Protein AF-A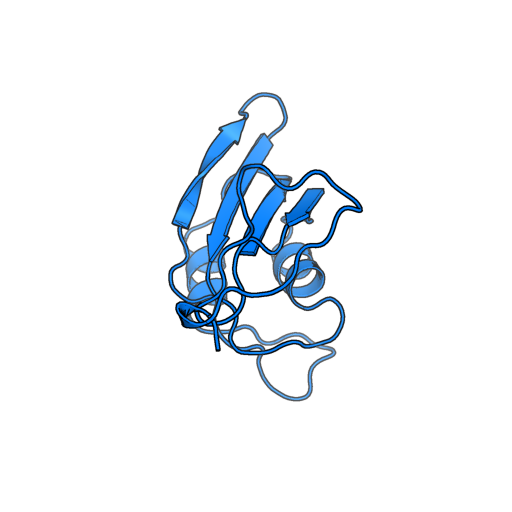0A7S3TJI5-F1 (afdb_monomer_lite)

Sequence (104 aa):
YKVQIYNGIPSRDKIQALRSGMELPDERRPLMPLEDLEFGIEDKVEEIATLRFNLTEGKYRQIRRMFEYIGHPVKSIKRIQFGLLKLDRDLKPGEWRQLRPKEI

pLDDT: mean 95.08, std 2.73, range [85.81, 98.19]

Foldseek 3Di:
DKFKWAQADADPVLLVCLQCFHDDPPDPDTAHHFAPWDWDDADPVRRMIIIDTDHPDDDDCVVQRSCVVSVTGTPDDDDQDDVPDGNDPPADPPDDDDDDPVRD

Structure (mmCIF, N/CA/C/O backbone):
data_AF-A0A7S3TJI5-F1
#
_entry.id   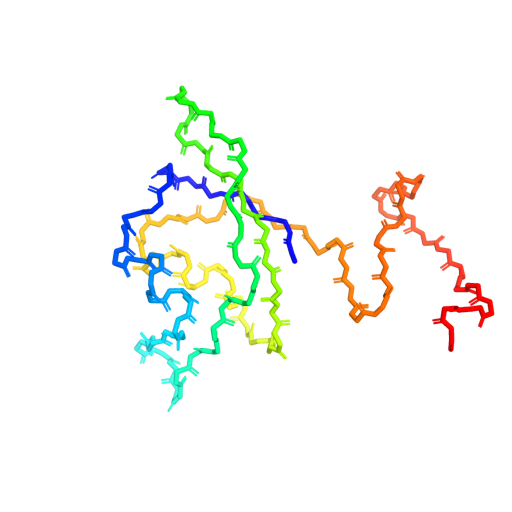AF-A0A7S3TJI5-F1
#
loop_
_atom_site.group_PDB
_atom_site.id
_atom_site.type_symbol
_atom_site.label_atom_id
_atom_site.label_alt_id
_atom_site.label_comp_id
_atom_site.label_asym_id
_atom_site.label_entity_id
_atom_site.label_seq_id
_atom_site.pdbx_PDB_ins_code
_atom_site.Cartn_x
_atom_site.Cartn_y
_atom_site.Cartn_z
_atom_site.occupancy
_atom_site.B_iso_or_equiv
_atom_site.auth_seq_id
_atom_site.auth_comp_id
_atom_site.auth_asym_id
_atom_site.auth_atom_id
_atom_site.pdbx_PDB_model_num
ATOM 1 N N . TYR A 1 1 ? -5.200 1.056 0.690 1.00 97.50 1 TYR A N 1
ATOM 2 C CA . TYR A 1 1 ? -3.793 1.342 1.049 1.00 97.50 1 TYR A CA 1
ATOM 3 C C . TYR A 1 1 ? -3.306 2.582 0.315 1.00 97.50 1 TYR A C 1
ATOM 5 O O . TYR A 1 1 ? -3.817 2.877 -0.754 1.00 97.50 1 TYR A O 1
ATOM 13 N N . LYS A 1 2 ? -2.343 3.313 0.890 1.00 97.50 2 LYS A N 1
ATOM 14 C CA . LYS A 1 2 ? -1.517 4.316 0.203 1.00 97.50 2 LYS A CA 1
ATOM 15 C C . LYS A 1 2 ? -0.080 3.799 0.212 1.00 97.50 2 LYS A C 1
ATOM 17 O O . LYS A 1 2 ? 0.442 3.516 1.291 1.00 97.50 2 LYS A O 1
ATOM 22 N N . VAL A 1 3 ? 0.524 3.645 -0.957 1.00 98.06 3 VAL A N 1
ATOM 23 C CA . VAL A 1 3 ? 1.848 3.031 -1.126 1.00 98.06 3 VAL A CA 1
ATOM 24 C C . VAL A 1 3 ? 2.736 3.960 -1.938 1.00 98.06 3 VAL A C 1
ATOM 26 O O . VAL A 1 3 ? 2.253 4.611 -2.858 1.00 98.06 3 VAL A O 1
ATOM 29 N N . GLN A 1 4 ? 4.013 4.040 -1.582 1.00 98.12 4 GLN A N 1
ATOM 30 C CA . GLN A 1 4 ? 5.035 4.672 -2.413 1.00 98.12 4 GLN A CA 1
ATOM 31 C C . GLN A 1 4 ? 5.995 3.606 -2.916 1.00 98.12 4 GLN A C 1
ATOM 33 O O . GLN A 1 4 ? 6.442 2.766 -2.129 1.00 98.12 4 GLN A O 1
ATOM 38 N N . ILE A 1 5 ? 6.311 3.658 -4.202 1.00 98.12 5 ILE A N 1
ATOM 39 C CA . ILE A 1 5 ? 7.211 2.726 -4.883 1.00 98.12 5 ILE A CA 1
ATOM 40 C C . ILE A 1 5 ? 8.360 3.489 -5.530 1.00 98.12 5 ILE A C 1
ATOM 42 O O . ILE A 1 5 ? 8.190 4.649 -5.898 1.00 98.12 5 ILE A O 1
ATOM 46 N N . TYR A 1 6 ? 9.507 2.833 -5.645 1.00 97.25 6 TYR A N 1
ATOM 47 C CA . TYR A 1 6 ? 10.633 3.304 -6.448 1.00 97.25 6 TYR A CA 1
ATOM 48 C C . TYR A 1 6 ? 10.444 2.947 -7.930 1.00 97.25 6 TYR A C 1
ATOM 50 O O . TYR A 1 6 ? 9.573 2.141 -8.277 1.00 97.25 6 TYR A O 1
ATOM 58 N N . ASN A 1 7 ? 11.316 3.497 -8.776 1.00 96.00 7 ASN A N 1
ATOM 59 C CA . ASN A 1 7 ? 11.390 3.267 -10.222 1.00 96.00 7 ASN A CA 1
ATOM 60 C C . ASN A 1 7 ? 10.160 3.797 -10.983 1.00 96.00 7 ASN A C 1
ATOM 62 O O . ASN A 1 7 ? 9.754 3.228 -11.996 1.00 96.00 7 ASN A O 1
ATOM 66 N N . GLY A 1 8 ? 9.537 4.854 -10.462 1.00 94.81 8 GLY A N 1
ATOM 67 C CA . GLY A 1 8 ? 8.453 5.585 -11.110 1.00 94.81 8 GLY A CA 1
ATOM 68 C C . GLY A 1 8 ? 7.180 4.771 -11.347 1.00 94.81 8 GLY A C 1
ATOM 69 O O . GLY A 1 8 ? 6.909 3.751 -10.699 1.00 94.81 8 GLY A O 1
ATOM 70 N N . ILE A 1 9 ? 6.357 5.268 -12.268 1.00 95.00 9 ILE A N 1
ATOM 71 C CA . ILE A 1 9 ? 5.094 4.632 -12.659 1.00 95.00 9 ILE A CA 1
ATOM 72 C C . ILE A 1 9 ? 5.369 3.348 -13.478 1.00 95.00 9 ILE A C 1
ATOM 74 O O . ILE A 1 9 ? 6.079 3.405 -14.483 1.00 95.00 9 ILE A O 1
ATOM 78 N N . PRO A 1 10 ? 4.789 2.182 -13.113 1.00 95.75 10 PRO A N 1
ATOM 79 C CA . PRO A 1 10 ? 4.946 0.951 -13.883 1.00 95.75 10 PRO A CA 1
ATOM 80 C C . PRO A 1 10 ? 4.377 1.050 -15.301 1.00 95.75 10 PRO A C 1
ATOM 82 O O . PRO A 1 10 ? 3.425 1.784 -15.563 1.00 95.75 10 PRO A O 1
ATOM 85 N N . SER A 1 11 ? 4.915 0.241 -16.217 1.00 96.31 11 SER A N 1
ATOM 86 C CA . SER A 1 11 ? 4.388 0.138 -17.582 1.00 96.31 11 SER A CA 1
ATOM 87 C C . SER A 1 11 ? 2.938 -0.359 -17.602 1.00 96.31 11 SER A C 1
ATOM 89 O O . SER A 1 11 ? 2.472 -1.031 -16.677 1.00 96.31 11 SER A O 1
ATOM 91 N N . ARG A 1 12 ? 2.223 -0.074 -18.696 1.00 95.88 12 ARG A N 1
ATOM 92 C CA . ARG A 1 12 ? 0.809 -0.445 -18.865 1.00 95.88 12 ARG A CA 1
ATOM 93 C C . ARG A 1 12 ? 0.542 -1.931 -18.597 1.00 95.88 12 ARG A C 1
ATOM 95 O O . ARG A 1 12 ? -0.435 -2.246 -17.925 1.00 95.88 12 ARG A O 1
ATOM 102 N N . ASP A 1 13 ? 1.425 -2.819 -19.044 1.00 96.62 13 ASP A N 1
ATOM 103 C CA . ASP A 1 13 ? 1.271 -4.268 -18.860 1.00 96.62 13 ASP A CA 1
ATOM 104 C C . ASP A 1 13 ? 1.415 -4.680 -17.390 1.00 96.62 13 ASP A C 1
ATOM 106 O O . ASP A 1 13 ? 0.634 -5.484 -16.883 1.00 96.62 13 ASP A O 1
ATOM 110 N N . LYS A 1 14 ? 2.357 -4.065 -16.663 1.00 96.81 14 LYS A N 1
ATOM 111 C CA . LYS A 1 14 ? 2.522 -4.277 -15.217 1.00 96.81 14 LYS A CA 1
ATOM 112 C C . LYS A 1 14 ? 1.307 -3.771 -14.444 1.00 96.81 14 LYS A C 1
ATOM 114 O O . LYS A 1 14 ? 0.839 -4.435 -13.524 1.00 96.81 14 LYS A O 1
ATOM 119 N N . ILE A 1 15 ? 0.770 -2.611 -14.829 1.00 96.62 15 ILE A N 1
ATOM 120 C CA . ILE A 1 15 ? -0.466 -2.071 -14.246 1.00 96.62 15 ILE A CA 1
ATOM 121 C C . ILE A 1 15 ? -1.629 -3.031 -14.495 1.00 96.62 15 ILE A C 1
ATOM 123 O O . ILE A 1 15 ? -2.424 -3.275 -13.589 1.00 96.62 15 ILE A O 1
ATOM 127 N N . GLN A 1 16 ? -1.723 -3.590 -15.702 1.00 96.38 16 GLN A N 1
ATOM 128 C CA . GLN A 1 16 ? -2.763 -4.552 -16.030 1.00 96.38 16 GLN A CA 1
ATOM 129 C C . GLN A 1 16 ? -2.642 -5.817 -15.173 1.00 96.38 16 GLN A C 1
ATOM 131 O O . GLN A 1 16 ? -3.648 -6.237 -14.610 1.00 96.38 16 GLN A O 1
ATOM 136 N N . ALA A 1 17 ? -1.430 -6.350 -14.985 1.00 95.94 17 ALA A N 1
ATOM 137 C CA . ALA A 1 17 ? -1.187 -7.491 -14.100 1.00 95.94 17 ALA A CA 1
ATOM 138 C C . ALA A 1 17 ? -1.628 -7.209 -12.651 1.00 95.94 17 ALA A C 1
ATOM 140 O O . ALA A 1 17 ? -2.304 -8.024 -12.028 1.00 95.94 17 ALA A O 1
ATOM 141 N N . LEU A 1 18 ? -1.331 -6.017 -12.120 1.00 97.06 18 LEU A N 1
ATOM 142 C CA . LEU A 1 18 ? -1.813 -5.611 -10.794 1.00 97.06 18 LEU A CA 1
ATOM 143 C C . LEU A 1 18 ? -3.350 -5.570 -10.718 1.00 97.06 18 LEU A C 1
ATOM 145 O O . LEU A 1 18 ? -3.908 -5.906 -9.677 1.00 97.06 18 LEU A O 1
ATOM 149 N N . ARG A 1 19 ? -4.036 -5.176 -11.799 1.00 96.94 19 ARG A N 1
ATOM 150 C CA . ARG A 1 19 ? -5.507 -5.076 -11.872 1.00 96.94 19 ARG A CA 1
ATOM 151 C C . ARG A 1 19 ? -6.218 -6.401 -12.139 1.00 96.94 19 ARG A C 1
ATOM 153 O O . ARG A 1 19 ? -7.405 -6.495 -11.850 1.00 96.94 19 ARG A O 1
ATOM 160 N N . SER A 1 20 ? -5.539 -7.391 -12.713 1.00 95.56 20 SER A N 1
ATOM 161 C CA . SER A 1 20 ? -6.108 -8.715 -13.006 1.00 95.56 20 SER A CA 1
ATOM 162 C C . SER A 1 20 ? -5.802 -9.764 -11.939 1.00 95.56 20 SER A C 1
ATOM 164 O O . SER A 1 20 ? -6.433 -10.817 -11.926 1.00 95.56 20 SER A O 1
ATOM 166 N N . GLY A 1 21 ? -4.844 -9.483 -11.055 1.00 94.38 21 GLY A N 1
ATOM 167 C CA . GLY A 1 21 ? -4.256 -10.474 -10.162 1.00 94.38 21 GLY A CA 1
ATOM 168 C C . GLY A 1 21 ? -2.950 -11.023 -10.732 1.00 94.38 21 GLY A C 1
ATOM 169 O O . GLY A 1 21 ? -2.697 -10.954 -11.937 1.00 94.38 21 GLY A O 1
ATOM 170 N N . MET A 1 22 ? -2.095 -11.524 -9.842 1.00 95.50 22 MET A N 1
ATOM 171 C CA . MET A 1 22 ? -0.703 -11.850 -10.154 1.00 95.50 22 MET A CA 1
ATOM 172 C C . MET A 1 22 ? -0.329 -13.267 -9.742 1.00 95.50 22 MET A C 1
ATOM 174 O O . MET A 1 22 ? -0.500 -13.653 -8.588 1.00 95.50 22 MET A O 1
ATOM 178 N N . GLU A 1 23 ? 0.281 -14.010 -10.655 1.00 95.19 23 GLU A N 1
ATOM 179 C CA . GLU A 1 23 ? 0.931 -15.280 -10.345 1.00 95.19 23 GLU A CA 1
ATOM 180 C C . GLU A 1 23 ? 2.359 -15.030 -9.867 1.00 95.19 23 GLU A C 1
ATOM 182 O O . GLU A 1 23 ? 3.164 -14.423 -10.572 1.00 95.19 23 GLU A O 1
ATOM 187 N N . LEU A 1 24 ? 2.665 -15.483 -8.652 1.00 93.81 24 LEU A N 1
ATOM 188 C CA . LEU A 1 24 ? 4.012 -15.439 -8.094 1.00 93.81 24 LEU A CA 1
ATOM 189 C C . LEU A 1 24 ? 4.538 -16.873 -7.922 1.00 93.81 24 LEU A C 1
ATOM 191 O O . LEU A 1 24 ? 3.761 -17.742 -7.522 1.00 93.81 24 LEU A O 1
ATOM 195 N N . PRO A 1 25 ? 5.839 -17.134 -8.164 1.00 90.50 25 PRO A N 1
ATOM 196 C CA . PRO A 1 25 ? 6.408 -18.486 -8.099 1.00 90.50 25 PRO A CA 1
ATOM 197 C C . PRO A 1 25 ? 6.246 -19.186 -6.743 1.00 90.50 25 PRO A C 1
ATOM 199 O O . PRO A 1 25 ? 6.201 -20.410 -6.670 1.00 90.50 25 PRO A O 1
ATOM 202 N N . ASP A 1 26 ? 6.181 -18.410 -5.664 1.00 89.50 26 ASP A N 1
ATOM 203 C CA . ASP A 1 26 ? 6.056 -18.874 -4.284 1.00 89.50 26 ASP A CA 1
ATOM 204 C C . ASP A 1 26 ? 4.599 -18.899 -3.779 1.00 89.50 26 ASP A C 1
ATOM 206 O O . ASP A 1 26 ? 4.348 -19.164 -2.603 1.00 89.50 26 ASP A O 1
ATOM 210 N N . GLU A 1 27 ? 3.616 -18.664 -4.653 1.00 91.44 27 GLU A N 1
ATOM 211 C CA . GLU A 1 27 ? 2.190 -18.748 -4.336 1.00 91.44 27 GLU A CA 1
ATOM 212 C C . GLU A 1 27 ? 1.525 -19.969 -4.979 1.00 91.44 27 GLU A C 1
ATOM 214 O O . GLU A 1 27 ? 1.685 -20.251 -6.160 1.00 91.44 27 GLU A O 1
ATOM 219 N N . ARG A 1 28 ? 0.678 -20.672 -4.215 1.00 91.19 28 ARG A N 1
ATOM 220 C CA . ARG A 1 28 ? -0.111 -21.805 -4.745 1.00 91.19 28 ARG A CA 1
ATOM 221 C C . ARG A 1 28 ? -1.257 -21.381 -5.663 1.00 91.19 28 ARG A C 1
ATOM 223 O O . ARG A 1 28 ? -1.811 -22.209 -6.378 1.00 91.19 28 ARG A O 1
ATOM 230 N N . ARG A 1 29 ? -1.705 -20.135 -5.535 1.00 92.88 29 ARG A N 1
ATOM 231 C CA . ARG A 1 29 ? -2.809 -19.540 -6.293 1.00 92.88 29 ARG A CA 1
ATOM 232 C C . ARG A 1 29 ? -2.451 -18.089 -6.589 1.00 92.88 29 ARG A C 1
ATOM 234 O O . ARG A 1 29 ? -1.807 -17.485 -5.726 1.00 92.88 29 ARG A O 1
ATOM 241 N N . PRO A 1 30 ? -2.916 -17.522 -7.713 1.00 94.31 30 PRO A N 1
ATOM 242 C CA . PRO A 1 30 ? -2.714 -16.112 -8.004 1.00 94.31 30 PRO A CA 1
ATOM 243 C C . PRO A 1 30 ? -3.111 -15.227 -6.816 1.00 94.31 30 PRO A C 1
ATOM 245 O O . PRO A 1 30 ? -4.077 -15.509 -6.100 1.00 94.31 30 PRO A O 1
ATOM 248 N N . LEU A 1 31 ? -2.340 -14.168 -6.598 1.00 96.38 31 LEU A N 1
ATOM 249 C CA . LEU A 1 31 ? -2.723 -13.057 -5.743 1.00 96.38 31 LEU A CA 1
ATOM 250 C C . LEU A 1 31 ? -3.897 -12.319 -6.381 1.00 96.38 31 LEU A C 1
ATOM 252 O O . LEU A 1 31 ? -3.920 -12.108 -7.595 1.00 96.38 31 LEU A O 1
ATOM 256 N N . MET A 1 32 ? -4.848 -11.912 -5.553 1.00 97.06 32 MET A N 1
ATOM 257 C CA . MET A 1 32 ? -6.015 -11.146 -5.965 1.00 97.06 32 MET A CA 1
ATOM 258 C C . MET A 1 32 ? -5.610 -9.780 -6.534 1.00 97.06 32 MET A C 1
ATOM 260 O O . MET A 1 32 ? -4.570 -9.222 -6.156 1.00 97.06 32 MET A O 1
ATOM 264 N N . PRO A 1 33 ? -6.435 -9.225 -7.434 1.00 97.38 33 PRO A N 1
ATOM 265 C CA . PRO A 1 33 ? -6.190 -7.921 -8.025 1.00 97.38 33 PRO A CA 1
ATOM 266 C C . PRO A 1 33 ? -6.176 -6.791 -6.991 1.00 97.38 33 PRO A C 1
ATOM 268 O O . PRO A 1 33 ? -6.837 -6.838 -5.952 1.00 97.38 33 PRO A O 1
ATOM 271 N N . LEU A 1 34 ? -5.444 -5.732 -7.328 1.00 97.88 34 LEU A N 1
ATOM 272 C CA . LEU A 1 34 ? -5.565 -4.436 -6.678 1.00 97.88 34 LEU A CA 1
ATOM 273 C C . LEU A 1 34 ? -6.789 -3.714 -7.248 1.00 97.88 34 LEU A C 1
ATOM 275 O O . LEU A 1 34 ? -6.796 -3.289 -8.407 1.00 97.88 34 LEU A O 1
ATOM 279 N N . GLU A 1 35 ? -7.816 -3.564 -6.421 1.00 97.19 35 GLU A N 1
ATOM 280 C CA . GLU A 1 35 ? -9.049 -2.863 -6.778 1.00 97.19 35 GLU A CA 1
ATOM 281 C C . GLU A 1 35 ? -8.861 -1.346 -6.660 1.00 97.19 35 GLU A C 1
ATOM 283 O O . GLU A 1 35 ? -8.043 -0.875 -5.865 1.00 97.19 35 GLU A O 1
ATOM 288 N N . ASP A 1 36 ? -9.599 -0.568 -7.457 1.00 96.50 36 ASP A N 1
ATOM 289 C CA . ASP A 1 36 ? -9.558 0.904 -7.445 1.00 96.50 36 ASP A CA 1
ATOM 290 C C . ASP A 1 36 ? -8.131 1.481 -7.489 1.00 96.50 36 ASP A C 1
ATOM 292 O O . ASP A 1 36 ? -7.785 2.422 -6.774 1.00 96.50 36 ASP A O 1
ATOM 296 N N . LEU A 1 37 ? -7.262 0.862 -8.299 1.00 96.88 37 LEU A N 1
ATOM 297 C CA . LEU A 1 37 ? -5.872 1.281 -8.430 1.00 96.88 37 LEU A CA 1
ATOM 298 C C . LEU A 1 37 ? -5.788 2.674 -9.068 1.00 96.88 37 LEU A C 1
ATOM 300 O O . LEU A 1 37 ? -6.127 2.862 -10.237 1.00 96.88 37 LEU A O 1
ATOM 304 N N . GLU A 1 38 ? -5.282 3.634 -8.310 1.00 96.25 38 GLU A N 1
ATOM 305 C CA . GLU A 1 38 ? -5.088 5.026 -8.699 1.00 96.25 38 GLU A CA 1
ATOM 306 C C . GLU A 1 38 ? -3.621 5.426 -8.527 1.00 96.25 38 GLU A C 1
ATOM 308 O O . GLU A 1 38 ? -2.976 5.090 -7.527 1.00 96.25 38 GLU A O 1
ATOM 313 N N . PHE A 1 39 ? -3.114 6.204 -9.482 1.00 93.00 39 PHE A N 1
ATOM 314 C CA . PHE A 1 39 ? -1.786 6.810 -9.429 1.00 93.00 39 PHE A CA 1
ATOM 315 C C . PHE A 1 39 ? -1.898 8.262 -8.969 1.00 93.00 39 PHE A C 1
ATOM 317 O O . PHE A 1 39 ? -2.803 8.993 -9.364 1.00 93.00 39 PHE A O 1
ATOM 324 N N . GLY A 1 40 ? -0.986 8.661 -8.092 1.00 88.44 40 GLY A N 1
ATOM 325 C CA . GLY A 1 40 ? -0.862 10.013 -7.572 1.00 88.44 40 GLY A CA 1
ATOM 326 C C . GLY A 1 40 ? 0.420 10.685 -8.051 1.00 88.44 40 GLY A C 1
ATOM 327 O O . GLY A 1 40 ? 0.885 10.460 -9.161 1.00 88.44 40 GLY A O 1
ATOM 328 N N . ILE A 1 41 ? 0.983 11.520 -7.178 1.00 85.81 41 ILE A N 1
ATOM 329 C CA . ILE A 1 41 ? 2.183 12.317 -7.448 1.00 85.81 41 ILE A CA 1
ATOM 330 C C . ILE A 1 41 ? 3.380 11.401 -7.732 1.00 85.81 41 ILE A C 1
ATOM 332 O O . ILE A 1 41 ? 3.622 10.448 -6.979 1.00 85.81 41 ILE A O 1
ATOM 336 N N . GLU A 1 42 ? 4.121 11.749 -8.781 1.00 88.44 42 GLU A N 1
ATOM 337 C CA . GLU A 1 42 ? 5.428 11.196 -9.113 1.00 88.44 42 GLU A CA 1
ATOM 338 C C . GLU A 1 42 ? 6.512 12.248 -8.847 1.00 88.44 42 GLU A C 1
ATOM 340 O O . GLU A 1 42 ? 6.453 13.359 -9.379 1.00 88.44 42 GLU A O 1
ATOM 345 N N . ASP A 1 43 ? 7.485 11.909 -8.005 1.00 90.56 43 ASP A N 1
ATOM 346 C CA . ASP A 1 43 ? 8.724 12.672 -7.884 1.00 90.56 43 ASP A CA 1
ATOM 347 C C . ASP A 1 43 ? 9.670 12.210 -8.993 1.00 90.56 43 ASP A C 1
ATOM 349 O O . ASP A 1 43 ? 10.126 11.068 -8.979 1.00 90.56 43 ASP A O 1
ATOM 353 N N . LYS A 1 44 ? 9.935 13.084 -9.969 1.00 87.69 44 LYS A N 1
ATOM 354 C CA . LYS A 1 44 ? 10.794 12.765 -11.118 1.00 87.69 44 LYS A CA 1
ATOM 355 C C . LYS A 1 44 ? 12.283 12.733 -10.777 1.00 87.69 44 LYS A C 1
ATOM 357 O O . LYS A 1 44 ? 13.044 12.168 -11.548 1.00 87.69 44 LYS A O 1
ATOM 362 N N . VAL A 1 45 ? 12.701 13.365 -9.681 1.00 89.75 45 VAL A N 1
ATOM 363 C CA . VAL A 1 45 ? 14.111 13.390 -9.271 1.00 89.75 45 VAL A CA 1
ATOM 364 C C . VAL A 1 45 ? 14.454 12.099 -8.538 1.00 89.75 45 VAL A C 1
ATOM 366 O O . VAL A 1 45 ? 15.475 11.488 -8.829 1.00 89.75 45 VAL A O 1
ATOM 369 N N . GLU A 1 46 ? 13.588 11.663 -7.619 1.00 89.25 46 GLU A N 1
ATOM 370 C CA . GLU A 1 46 ? 13.775 10.401 -6.884 1.00 89.25 46 GLU A CA 1
ATOM 371 C C . GLU A 1 46 ? 13.162 9.173 -7.588 1.00 89.25 46 GLU A C 1
ATOM 373 O O . GLU A 1 46 ? 13.307 8.056 -7.092 1.00 89.25 46 GLU A O 1
ATOM 378 N N . GLU A 1 47 ? 12.451 9.367 -8.703 1.00 94.12 47 GLU A N 1
ATOM 379 C CA . GLU A 1 47 ? 11.658 8.344 -9.404 1.00 94.12 47 GLU A CA 1
ATOM 380 C C . GLU A 1 47 ? 10.698 7.594 -8.466 1.00 94.12 47 GLU A C 1
ATOM 382 O O . GLU A 1 47 ? 10.680 6.362 -8.385 1.00 94.12 47 GLU A O 1
ATOM 387 N N . ILE A 1 48 ? 9.883 8.339 -7.719 1.00 97.06 48 ILE A N 1
ATOM 388 C CA . ILE A 1 48 ? 8.938 7.759 -6.757 1.00 97.06 48 ILE A CA 1
ATOM 389 C C . ILE A 1 48 ? 7.514 8.015 -7.189 1.00 97.06 48 ILE A C 1
ATOM 391 O O . ILE A 1 48 ? 7.081 9.163 -7.233 1.00 97.06 48 ILE A O 1
ATOM 395 N N . ALA A 1 49 ? 6.742 6.945 -7.362 1.00 97.00 49 ALA A N 1
ATOM 396 C CA . ALA A 1 49 ? 5.309 7.028 -7.604 1.00 97.00 49 ALA A CA 1
ATOM 397 C C . ALA A 1 49 ? 4.505 6.740 -6.329 1.00 97.00 49 ALA A C 1
ATOM 399 O O . ALA A 1 49 ? 4.822 5.844 -5.541 1.00 97.00 49 ALA A O 1
ATOM 400 N N . THR A 1 50 ? 3.420 7.491 -6.130 1.00 97.81 50 THR A N 1
ATOM 401 C CA . THR A 1 50 ? 2.432 7.222 -5.077 1.00 97.81 50 THR A CA 1
ATOM 402 C C . THR A 1 50 ? 1.205 6.539 -5.665 1.00 97.81 50 THR A C 1
ATOM 404 O O . THR A 1 50 ? 0.665 7.004 -6.660 1.00 97.81 50 THR A O 1
ATOM 407 N N . LEU A 1 51 ? 0.709 5.490 -5.011 1.00 97.56 51 LEU A N 1
ATOM 408 C CA . LEU A 1 51 ? -0.465 4.733 -5.433 1.00 97.56 51 LEU A CA 1
ATOM 409 C C . LEU A 1 51 ? -1.491 4.627 -4.308 1.00 97.56 51 LEU A C 1
ATOM 411 O O . LEU A 1 51 ? -1.145 4.595 -3.119 1.00 97.56 51 LEU A O 1
ATOM 415 N N . ARG A 1 52 ? -2.762 4.523 -4.692 1.00 97.81 52 ARG A N 1
ATOM 416 C CA . ARG A 1 52 ? -3.869 4.126 -3.820 1.00 97.81 52 ARG A CA 1
ATOM 417 C C . ARG A 1 52 ? -4.608 2.958 -4.447 1.00 97.81 52 ARG A C 1
ATOM 419 O O . ARG A 1 52 ? -4.746 2.912 -5.657 1.00 97.81 52 ARG A O 1
ATOM 426 N N . PHE A 1 53 ? -5.020 2.006 -3.624 1.00 97.88 53 PHE A N 1
ATOM 427 C CA . PHE A 1 53 ? -5.779 0.837 -4.067 1.00 97.88 53 PHE A CA 1
ATOM 428 C C . PHE A 1 53 ? -6.423 0.133 -2.880 1.00 97.88 53 PHE A C 1
ATOM 430 O O . PHE A 1 53 ? -5.972 0.278 -1.735 1.00 97.88 53 PHE A O 1
ATOM 437 N N . ASN A 1 54 ? -7.432 -0.673 -3.158 1.00 97.50 54 ASN A N 1
ATOM 438 C CA . ASN A 1 54 ? -8.064 -1.582 -2.222 1.00 97.50 54 ASN A CA 1
ATOM 439 C C . ASN A 1 54 ? -7.457 -2.983 -2.357 1.00 97.50 54 ASN A C 1
ATOM 441 O O . ASN A 1 54 ? -6.978 -3.380 -3.417 1.00 97.50 54 ASN A O 1
ATOM 445 N N . LEU A 1 55 ? -7.400 -3.694 -1.233 1.00 96.88 55 LEU A N 1
ATOM 446 C CA . LEU A 1 55 ? -6.893 -5.058 -1.168 1.00 96.88 55 LEU A CA 1
ATOM 447 C C . LEU A 1 55 ? -7.879 -5.881 -0.347 1.00 96.88 55 LEU A C 1
ATOM 449 O O . LEU A 1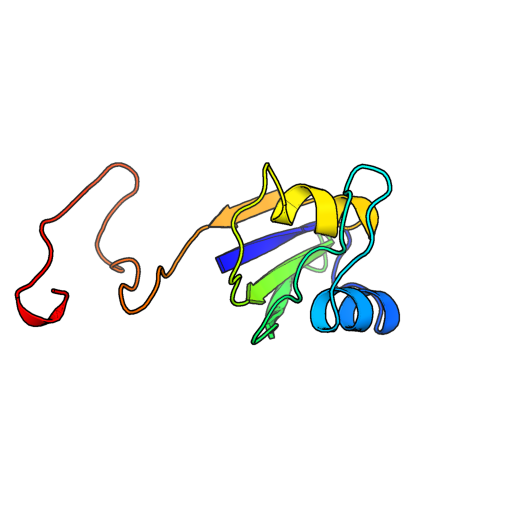 55 ? 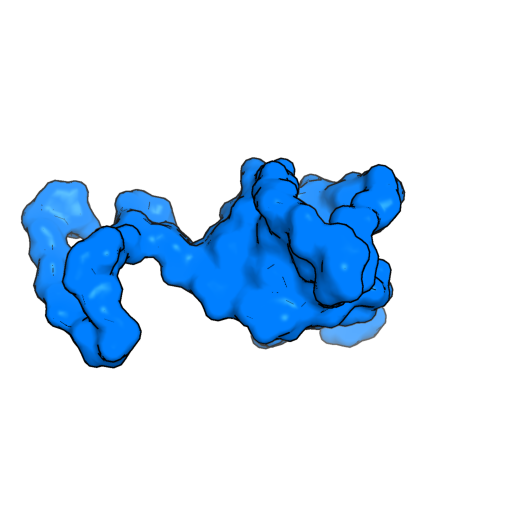-8.172 -5.521 0.796 1.00 96.88 55 LEU A O 1
ATOM 453 N N . THR A 1 56 ? -8.387 -6.949 -0.948 1.00 96.00 56 THR A N 1
ATOM 454 C CA . THR A 1 56 ? -9.418 -7.822 -0.372 1.00 96.00 56 THR A CA 1
ATOM 455 C C . THR A 1 56 ? -8.834 -9.044 0.334 1.00 96.00 56 THR A C 1
ATOM 457 O O . THR A 1 56 ? -9.496 -9.640 1.180 1.00 96.00 56 THR A O 1
ATOM 460 N N . GLU A 1 57 ? -7.571 -9.378 0.065 1.00 94.88 57 GLU A N 1
ATOM 461 C CA . GLU A 1 57 ? -6.815 -10.400 0.790 1.00 94.88 57 GLU A CA 1
ATOM 462 C C . GLU A 1 57 ? -5.668 -9.808 1.628 1.00 94.88 57 GLU A C 1
ATOM 464 O O . GLU A 1 57 ? -5.311 -8.636 1.525 1.00 94.88 57 GLU A O 1
ATOM 469 N N . GLY A 1 58 ? -5.105 -10.621 2.522 1.00 92.88 58 GLY A N 1
ATOM 470 C CA . GLY A 1 58 ? -4.091 -10.189 3.485 1.00 92.88 58 GLY A CA 1
ATOM 471 C C . GLY A 1 58 ? -2.915 -11.152 3.602 1.00 92.88 58 GLY A C 1
ATOM 472 O O . GLY A 1 58 ? -2.542 -11.504 4.720 1.00 92.88 58 GLY A O 1
ATOM 473 N N . LYS A 1 59 ? -2.340 -11.615 2.482 1.00 94.44 59 LYS A N 1
ATOM 474 C CA . LYS A 1 59 ? -1.223 -12.575 2.517 1.00 94.44 59 LYS A CA 1
ATOM 475 C C . LYS A 1 59 ? 0.085 -11.947 3.017 1.00 94.44 59 LYS A C 1
ATOM 477 O O . LYS A 1 59 ? 0.285 -10.726 2.994 1.00 94.44 59 LYS A O 1
ATOM 482 N N . TYR A 1 60 ? 1.013 -12.798 3.465 1.00 94.62 60 TYR A N 1
ATOM 483 C CA . TYR A 1 60 ? 2.299 -12.368 4.018 1.00 94.62 60 TYR A CA 1
ATOM 484 C C . TYR A 1 60 ? 3.077 -11.491 3.030 1.00 94.62 60 TYR A C 1
ATOM 486 O O . TYR A 1 60 ? 3.418 -11.919 1.925 1.00 94.62 60 TYR A O 1
ATOM 494 N N . ARG A 1 61 ? 3.355 -10.247 3.453 1.00 95.56 61 ARG A N 1
ATOM 495 C CA . ARG A 1 61 ? 4.089 -9.222 2.687 1.00 95.56 61 ARG A CA 1
ATOM 496 C C . ARG A 1 61 ? 3.580 -9.025 1.254 1.00 95.56 61 ARG A C 1
ATOM 498 O O . ARG A 1 61 ? 4.336 -8.555 0.409 1.00 95.56 61 ARG A O 1
ATOM 505 N N . GLN A 1 62 ? 2.309 -9.318 0.995 1.00 96.50 62 GLN A N 1
ATOM 506 C CA . GLN A 1 62 ? 1.750 -9.388 -0.350 1.00 96.50 62 GLN A CA 1
ATOM 507 C C . GLN A 1 62 ? 2.050 -8.158 -1.209 1.00 96.50 62 GLN A C 1
ATOM 509 O O . GLN A 1 62 ? 2.630 -8.294 -2.278 1.00 96.50 62 GLN A O 1
ATOM 514 N N . ILE A 1 63 ? 1.731 -6.957 -0.710 1.00 97.38 63 ILE A N 1
ATOM 515 C CA . ILE A 1 63 ? 2.006 -5.697 -1.417 1.00 97.38 63 ILE A CA 1
ATOM 516 C C . ILE A 1 63 ? 3.491 -5.613 -1.787 1.00 97.38 63 ILE A C 1
ATOM 518 O O . ILE A 1 63 ? 3.828 -5.363 -2.935 1.00 97.38 63 ILE A O 1
ATOM 522 N N . ARG A 1 64 ? 4.398 -5.866 -0.835 1.00 97.50 64 ARG A N 1
ATOM 523 C CA . ARG A 1 64 ? 5.840 -5.798 -1.111 1.00 97.50 64 ARG A CA 1
ATOM 524 C C . ARG A 1 64 ? 6.246 -6.794 -2.194 1.00 97.50 64 ARG A C 1
ATOM 526 O O . ARG A 1 64 ? 6.945 -6.394 -3.109 1.00 97.50 64 ARG A O 1
ATOM 533 N N . ARG A 1 65 ? 5.750 -8.031 -2.127 1.00 96.62 65 ARG A N 1
ATOM 534 C CA . ARG A 1 65 ? 6.065 -9.097 -3.089 1.00 96.62 65 ARG A CA 1
ATOM 535 C C . ARG A 1 65 ? 5.533 -8.804 -4.494 1.00 96.62 65 ARG A C 1
ATOM 537 O O . ARG A 1 65 ? 6.288 -8.938 -5.446 1.00 96.62 65 ARG A O 1
ATOM 544 N N . MET A 1 66 ? 4.290 -8.334 -4.628 1.00 96.94 66 MET A N 1
ATOM 545 C CA . MET A 1 66 ? 3.711 -7.935 -5.925 1.00 96.94 66 MET A CA 1
ATOM 546 C C . MET A 1 66 ? 4.556 -6.858 -6.609 1.00 96.94 66 MET A C 1
ATOM 548 O O . MET A 1 66 ? 4.918 -6.981 -7.775 1.00 96.94 66 MET A O 1
ATOM 552 N N . PHE A 1 67 ? 4.885 -5.807 -5.860 1.00 97.69 67 PHE A N 1
ATOM 553 C CA . PHE A 1 67 ? 5.607 -4.651 -6.378 1.00 97.69 67 PHE A CA 1
ATOM 554 C C . PHE A 1 67 ? 7.095 -4.944 -6.631 1.00 97.69 67 PHE A C 1
ATOM 556 O O . PHE A 1 67 ? 7.654 -4.477 -7.620 1.00 97.69 67 PHE A O 1
ATOM 563 N N . GLU A 1 68 ? 7.726 -5.774 -5.801 1.00 96.81 68 GLU A N 1
ATOM 564 C CA . GLU A 1 68 ? 9.093 -6.261 -6.018 1.00 96.81 68 GLU A CA 1
ATOM 565 C C . GLU A 1 68 ? 9.186 -7.150 -7.265 1.00 96.81 68 GLU A C 1
ATOM 567 O O . GLU A 1 68 ? 10.083 -6.956 -8.081 1.00 96.81 68 GLU A O 1
ATOM 572 N N . TYR A 1 69 ? 8.204 -8.029 -7.486 1.00 96.88 69 TYR A N 1
ATOM 573 C CA . TYR A 1 69 ? 8.142 -8.897 -8.665 1.00 96.88 69 TYR A CA 1
ATOM 574 C C . TYR A 1 69 ? 8.059 -8.115 -9.986 1.00 96.88 69 TYR A C 1
ATOM 576 O O . TYR A 1 69 ? 8.704 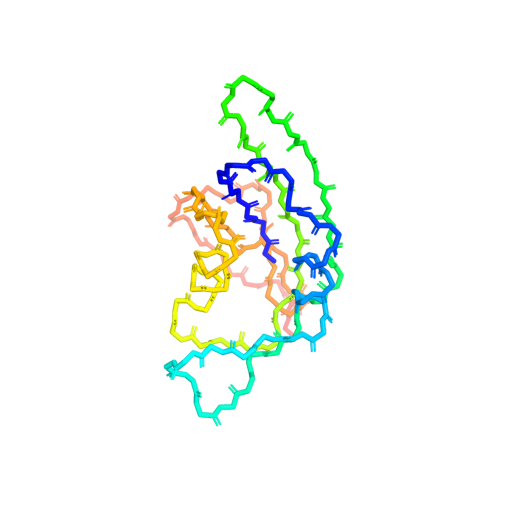-8.481 -10.965 1.00 96.88 69 TYR A O 1
ATOM 584 N N . ILE A 1 70 ? 7.322 -6.998 -10.022 1.00 96.69 70 ILE A N 1
ATOM 585 C CA . ILE A 1 70 ? 7.270 -6.127 -11.209 1.00 96.69 70 ILE A CA 1
ATOM 586 C C . ILE A 1 70 ? 8.441 -5.134 -11.292 1.00 96.69 70 ILE A C 1
ATOM 588 O O . ILE A 1 70 ? 8.464 -4.305 -12.203 1.00 96.69 70 ILE A O 1
ATOM 592 N N . GLY A 1 71 ? 9.406 -5.185 -10.370 1.00 97.06 71 GLY A N 1
ATOM 593 C CA . GLY A 1 71 ? 10.589 -4.321 -10.372 1.00 97.06 71 GLY A CA 1
ATOM 594 C C . GLY A 1 71 ? 10.345 -2.890 -9.886 1.00 97.06 71 GLY A C 1
ATOM 595 O O . GLY A 1 71 ? 11.071 -1.987 -10.289 1.00 97.06 71 GLY A O 1
ATOM 596 N N . HIS A 1 72 ? 9.335 -2.666 -9.043 1.00 97.56 72 HIS A N 1
ATOM 597 C CA . HIS A 1 72 ? 9.033 -1.370 -8.425 1.00 97.56 72 HIS A CA 1
ATOM 598 C C . HIS A 1 72 ? 8.988 -1.507 -6.896 1.00 97.56 72 HIS A C 1
ATOM 600 O O . HIS A 1 72 ? 7.907 -1.509 -6.306 1.00 97.56 72 HIS A O 1
ATOM 606 N N . PRO A 1 73 ? 10.138 -1.679 -6.219 1.00 97.62 73 PRO A N 1
ATOM 607 C CA . PRO A 1 73 ? 10.164 -2.003 -4.800 1.00 97.62 73 PRO A CA 1
ATOM 608 C C . PRO A 1 73 ? 9.486 -0.924 -3.950 1.00 97.62 73 PRO A C 1
ATOM 610 O O . PRO A 1 73 ? 9.520 0.273 -4.238 1.00 97.62 73 PRO A O 1
ATOM 613 N N . VAL A 1 74 ? 8.855 -1.360 -2.863 1.00 98.19 74 VAL A N 1
ATOM 614 C CA . VAL A 1 74 ? 8.025 -0.487 -2.031 1.00 98.19 74 VAL A CA 1
ATOM 615 C C . VAL A 1 74 ? 8.862 0.318 -1.032 1.00 98.19 74 VAL A C 1
ATOM 617 O O . VAL A 1 74 ? 9.396 -0.252 -0.073 1.00 98.19 74 VAL A O 1
ATOM 620 N N . LYS A 1 75 ? 8.863 1.650 -1.184 1.00 97.44 75 LYS A N 1
ATOM 621 C CA . LYS A 1 75 ? 9.433 2.623 -0.235 1.00 97.44 75 LYS A CA 1
ATOM 622 C C . LYS A 1 75 ? 8.620 2.681 1.056 1.00 97.44 75 LYS A C 1
ATOM 624 O O . LYS A 1 75 ? 9.156 2.488 2.145 1.00 97.44 75 LYS A O 1
ATOM 629 N N . SER A 1 76 ? 7.309 2.908 0.956 1.00 97.38 76 SER A N 1
ATOM 630 C CA . SER A 1 76 ? 6.439 3.069 2.128 1.00 97.38 76 SER A CA 1
ATOM 631 C C . SER A 1 76 ? 5.055 2.456 1.917 1.00 97.38 76 SER A C 1
ATOM 633 O O . SER A 1 76 ? 4.525 2.430 0.808 1.00 97.38 76 SER A O 1
ATOM 635 N N . ILE A 1 77 ? 4.459 1.942 2.998 1.00 97.31 77 ILE A N 1
ATOM 636 C CA . ILE A 1 77 ? 3.104 1.374 3.004 1.00 97.31 77 ILE A CA 1
ATOM 637 C C . ILE A 1 77 ? 2.341 1.987 4.161 1.00 97.31 77 ILE A C 1
ATOM 639 O O . ILE A 1 77 ? 2.769 1.894 5.310 1.00 97.31 77 ILE A O 1
ATOM 643 N N . LYS A 1 78 ? 1.169 2.547 3.871 1.00 96.25 78 LYS A N 1
ATOM 644 C CA . LYS A 1 78 ? 0.234 3.018 4.888 1.00 96.25 78 LYS A CA 1
ATOM 645 C C . LYS A 1 78 ? -1.158 2.464 4.615 1.00 96.25 78 LYS A C 1
ATOM 647 O O . LYS A 1 78 ? -1.757 2.722 3.568 1.00 96.25 78 LYS A O 1
ATOM 652 N N . ARG A 1 79 ? -1.715 1.720 5.571 1.00 96.81 79 ARG A N 1
ATOM 653 C CA . ARG A 1 79 ? -3.143 1.391 5.551 1.00 96.81 79 ARG A CA 1
ATOM 654 C C . ARG A 1 79 ? -3.914 2.615 6.038 1.00 96.81 79 ARG A C 1
ATOM 656 O O . ARG A 1 79 ? -3.765 3.027 7.179 1.00 96.81 79 ARG A O 1
ATOM 663 N N . ILE A 1 80 ? -4.683 3.217 5.138 1.00 96.38 80 ILE A N 1
ATOM 664 C CA . ILE A 1 80 ? -5.460 4.439 5.402 1.00 96.38 80 ILE A CA 1
ATOM 665 C C . ILE A 1 80 ? -6.956 4.165 5.594 1.00 96.38 80 ILE A C 1
ATOM 667 O O . ILE A 1 80 ? -7.698 5.074 5.943 1.00 96.38 80 ILE A O 1
ATOM 671 N N . GLN A 1 81 ? -7.396 2.932 5.342 1.00 96.25 81 GLN A N 1
ATOM 672 C CA . GLN A 1 81 ? -8.778 2.493 5.495 1.00 96.25 81 GLN A CA 1
ATOM 673 C C . GLN A 1 81 ? -8.806 0.975 5.719 1.00 96.25 81 GLN A C 1
ATOM 675 O O . GLN A 1 81 ? -7.940 0.263 5.198 1.00 96.25 81 GLN A O 1
ATOM 680 N N . PHE A 1 82 ? -9.773 0.498 6.498 1.00 95.25 82 PHE A N 1
ATOM 681 C CA . PHE A 1 82 ? -10.091 -0.913 6.690 1.00 95.25 82 PHE A CA 1
ATOM 682 C C . PHE A 1 82 ? -11.613 -1.073 6.755 1.00 95.25 82 PHE A C 1
ATOM 684 O O . PHE A 1 82 ? -12.253 -0.536 7.658 1.00 95.25 82 PHE A O 1
ATOM 691 N N . GLY A 1 83 ? -12.202 -1.761 5.774 1.00 93.06 83 GLY A N 1
ATOM 692 C CA . GLY A 1 83 ? -13.655 -1.767 5.600 1.00 93.06 83 GLY A CA 1
ATOM 693 C C . GLY A 1 83 ? -14.202 -0.338 5.500 1.00 93.06 83 GLY A C 1
ATOM 694 O O . GLY A 1 83 ? -13.704 0.475 4.717 1.00 93.06 83 GLY A O 1
ATOM 695 N N . LEU A 1 84 ? -15.184 -0.011 6.341 1.00 92.25 84 LEU A N 1
ATOM 696 C CA . LEU A 1 84 ? -15.782 1.327 6.425 1.00 92.25 84 LEU A CA 1
ATOM 697 C C . LEU A 1 84 ? -14.961 2.316 7.277 1.00 92.25 84 LEU A C 1
ATOM 699 O O . LEU A 1 84 ? -15.218 3.521 7.251 1.00 92.25 84 LEU A O 1
ATOM 703 N N . LEU A 1 85 ? -13.952 1.837 8.012 1.00 94.81 85 LEU A N 1
ATOM 704 C CA . LEU A 1 85 ? -13.156 2.647 8.932 1.00 94.81 85 LEU A CA 1
ATOM 705 C C . LEU A 1 85 ? -12.016 3.344 8.195 1.00 94.81 85 LEU A C 1
ATOM 707 O O . LEU A 1 85 ? -11.068 2.702 7.741 1.00 94.81 85 LEU A O 1
ATOM 711 N N . LYS A 1 86 ? -12.076 4.673 8.108 1.00 94.81 86 LYS A N 1
ATOM 712 C CA . LYS A 1 86 ? -10.978 5.503 7.593 1.00 94.81 86 LYS A CA 1
ATOM 713 C C . LYS A 1 86 ? -10.036 5.889 8.730 1.00 94.81 86 LYS A C 1
ATOM 715 O O . LYS A 1 86 ? -10.487 6.189 9.832 1.00 94.81 86 LYS A O 1
ATOM 720 N N . LEU A 1 87 ? -8.734 5.901 8.448 1.00 94.50 87 LEU A N 1
ATOM 721 C CA . LEU A 1 87 ? -7.734 6.410 9.379 1.00 94.50 87 LEU A CA 1
ATOM 722 C C . LEU A 1 87 ? -8.014 7.889 9.640 1.00 94.50 87 LEU A C 1
ATOM 724 O O . LEU A 1 87 ? -8.093 8.683 8.697 1.00 94.50 87 LEU A O 1
ATOM 728 N N . ASP A 1 88 ? -8.170 8.228 10.914 1.00 93.88 88 ASP A N 1
ATOM 729 C CA . ASP A 1 88 ? -8.459 9.589 11.333 1.00 93.88 88 ASP A CA 1
ATOM 730 C C . ASP A 1 88 ? -7.311 10.535 10.959 1.00 93.88 88 ASP A C 1
ATOM 732 O O . ASP A 1 88 ? -6.138 10.156 11.019 1.00 93.88 88 ASP A O 1
ATOM 736 N N . ARG A 1 89 ? -7.647 11.755 10.536 1.00 90.62 89 ARG A N 1
ATOM 737 C CA . ARG A 1 89 ? -6.647 12.736 10.086 1.00 90.62 89 ARG A CA 1
ATOM 738 C C . ARG A 1 89 ? -5.881 13.336 11.257 1.00 90.62 89 ARG A C 1
ATOM 740 O O . ARG A 1 89 ? -4.711 13.666 11.086 1.00 90.62 89 ARG A O 1
ATOM 747 N N . ASP A 1 90 ? -6.533 13.415 12.411 1.00 93.12 90 ASP A N 1
ATOM 748 C CA . ASP A 1 90 ? -5.990 14.052 13.610 1.00 93.12 90 ASP A CA 1
ATOM 749 C C . ASP A 1 90 ? -5.237 13.063 14.516 1.00 93.12 90 ASP A C 1
ATOM 751 O O . ASP A 1 90 ? -4.570 13.478 15.460 1.00 93.12 90 ASP A O 1
ATOM 755 N N . LEU A 1 91 ? -5.302 11.759 14.215 1.00 94.19 91 LEU A N 1
ATOM 756 C CA . LEU A 1 91 ? -4.630 10.711 14.984 1.00 94.19 91 LEU A CA 1
ATOM 757 C C . LEU A 1 91 ? -3.153 10.603 14.585 1.00 94.19 91 LEU A C 1
ATOM 759 O O . LEU A 1 91 ? -2.819 10.279 13.436 1.00 94.19 91 LEU A O 1
ATOM 763 N N . LYS A 1 92 ? -2.252 10.845 15.539 1.00 94.81 92 LYS A N 1
ATOM 764 C CA . LYS A 1 92 ? -0.804 10.769 15.313 1.00 94.81 92 LYS A CA 1
ATOM 765 C C . LYS A 1 92 ? -0.311 9.316 15.318 1.00 94.81 92 LYS A C 1
ATOM 767 O O . LYS A 1 92 ? -0.977 8.418 15.836 1.00 94.81 92 LYS A O 1
ATOM 772 N N . PRO A 1 93 ? 0.872 9.036 14.737 1.00 94.56 93 PRO A N 1
ATOM 773 C CA . PRO A 1 93 ? 1.473 7.707 14.817 1.00 94.56 93 PRO A CA 1
ATOM 774 C C . PRO A 1 93 ? 1.627 7.235 16.272 1.00 94.56 93 PRO A C 1
ATOM 776 O O . PRO A 1 93 ? 2.167 7.960 17.100 1.00 94.56 93 PRO A O 1
ATOM 779 N N . GLY A 1 94 ? 1.174 6.014 16.563 1.00 95.62 94 GLY A N 1
ATOM 780 C CA . GLY A 1 94 ? 1.207 5.422 17.907 1.00 95.62 94 GLY A CA 1
ATOM 781 C C . GLY A 1 94 ? -0.021 5.726 18.768 1.00 95.62 94 GLY A C 1
ATOM 782 O O . GLY A 1 94 ? -0.231 5.048 19.770 1.00 95.62 94 GLY A O 1
ATOM 783 N N . GLU A 1 95 ? -0.859 6.684 18.371 1.00 97.00 95 GLU A N 1
ATOM 784 C CA . GLU A 1 95 ? -2.107 6.972 19.071 1.00 97.00 95 GLU A CA 1
ATOM 785 C C . GLU A 1 95 ? -3.219 5.996 18.672 1.00 97.00 95 GLU A C 1
ATOM 787 O O . GLU A 1 95 ? -3.218 5.390 17.595 1.00 97.00 95 GLU A O 1
ATOM 792 N N . TRP A 1 96 ? -4.208 5.876 19.553 1.00 95.62 96 TRP A N 1
ATOM 793 C CA . TRP A 1 96 ? -5.437 5.130 19.324 1.00 95.62 96 TRP A CA 1
ATOM 794 C C 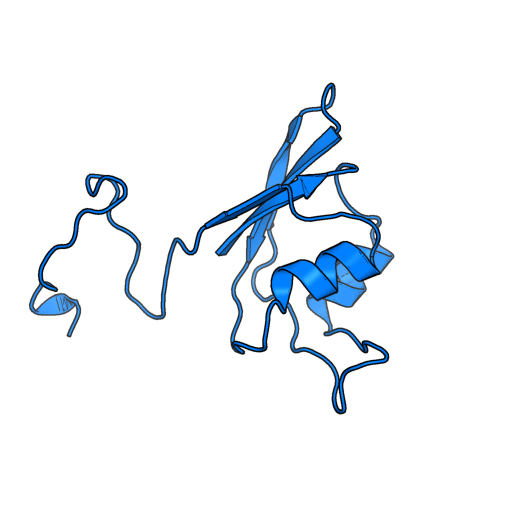. TRP A 1 96 ? -6.629 5.919 19.868 1.00 95.62 96 TRP A C 1
ATOM 796 O O . TRP A 1 96 ? -6.485 6.789 20.724 1.00 95.62 96 TRP A O 1
ATOM 806 N N . ARG A 1 97 ? -7.823 5.602 19.367 1.00 94.81 97 ARG A N 1
ATOM 807 C CA . ARG A 1 97 ? -9.090 6.110 19.898 1.00 94.81 97 ARG A CA 1
ATOM 808 C C . ARG A 1 97 ? -10.149 5.021 19.868 1.00 94.81 97 ARG A C 1
ATOM 810 O O . ARG A 1 97 ? -10.047 4.080 19.082 1.00 94.81 97 ARG A O 1
ATOM 817 N N . GLN A 1 98 ? -11.188 5.177 20.678 1.00 95.31 98 GLN A N 1
ATOM 818 C CA . GLN A 1 98 ? -12.372 4.330 20.567 1.00 95.31 98 GLN A CA 1
ATOM 819 C C . GLN A 1 98 ? -13.154 4.636 19.281 1.00 95.31 98 GLN A C 1
ATOM 821 O O . GLN A 1 98 ? -13.115 5.752 18.743 1.00 95.31 98 GLN A O 1
ATOM 826 N N . LEU A 1 99 ? -13.852 3.617 18.775 1.00 94.75 99 LEU A N 1
ATOM 827 C CA . LEU A 1 99 ? -14.789 3.770 17.667 1.00 94.75 99 LEU A CA 1
ATOM 828 C C . LEU A 1 99 ? -16.028 4.536 18.135 1.00 94.75 99 LEU A C 1
ATOM 830 O O . LEU A 1 99 ? -16.478 4.391 19.270 1.00 94.75 99 LEU A O 1
ATOM 834 N N . ARG A 1 100 ? -16.581 5.364 17.250 1.00 92.69 100 ARG A N 1
ATOM 835 C CA . ARG A 1 100 ? -17.858 6.048 17.480 1.00 92.69 100 ARG A CA 1
ATOM 836 C C . ARG A 1 100 ? -19.008 5.064 17.245 1.00 92.69 100 ARG A C 1
ATOM 838 O O . ARG A 1 100 ? -18.847 4.172 16.422 1.00 92.69 100 ARG A O 1
ATOM 845 N N . PRO A 1 101 ? -20.199 5.265 17.831 1.00 93.75 101 PRO A N 1
ATOM 846 C CA . PRO A 1 101 ? -21.339 4.365 17.617 1.00 93.75 101 PRO A CA 1
ATOM 847 C C . PRO A 1 101 ? -21.696 4.109 16.142 1.00 93.75 101 PRO A C 1
ATOM 849 O O . PRO A 1 101 ? -22.109 3.017 15.795 1.00 93.75 101 PRO A O 1
ATOM 852 N N . LYS A 1 102 ? -21.480 5.092 15.256 1.00 92.25 102 LYS A N 1
ATOM 853 C CA . LYS A 1 102 ? -21.690 4.968 13.798 1.00 92.25 102 LYS A CA 1
ATOM 854 C C . LYS A 1 102 ? -20.623 4.155 13.043 1.00 92.25 102 LYS A C 1
ATOM 856 O O . LYS A 1 102 ? -20.712 4.014 11.831 1.00 92.25 102 LYS A O 1
ATOM 861 N N . GLU A 1 103 ? -19.543 3.781 13.723 1.00 90.75 103 GLU A N 1
ATOM 862 C CA . GLU A 1 103 ? -18.411 3.007 13.194 1.00 90.75 103 GLU A CA 1
ATOM 863 C C . GLU A 1 103 ? -18.485 1.527 13.635 1.00 90.75 103 GLU A C 1
ATOM 865 O O . GLU A 1 103 ? -17.551 0.775 13.358 1.00 90.75 103 GLU A O 1
ATOM 870 N N . ILE A 1 104 ? -19.568 1.143 14.329 1.00 87.25 104 ILE A N 1
ATOM 871 C CA . ILE A 1 104 ? -19.893 -0.202 14.838 1.00 87.25 104 ILE A CA 1
ATOM 872 C C . ILE A 1 104 ? -21.077 -0.778 14.039 1.00 87.25 104 ILE A C 1
ATOM 874 O O . ILE A 1 104 ? -21.693 -0.007 13.267 1.00 87.25 104 ILE A O 1
#

Organism: NCBI:txid141414

InterPro domains:
  IPR020103 Pseudouridine synthase, catalytic domain superfamily [SSF55120] (7-103)
  IPR050343 Ribosomal RNA Pseudouridine Synthase RsuA [PTHR47683] (1-104)

Secondary structure (DSSP, 8-state):
-EEEEESSSPPHHHHHHHHH-B--TT-SSPBPP-EEEEEEEEETTTTEEEEEEE-S---TTHHHHHHHHTT--EEEEE--EETTEEPPSSPPTT---PPPGGG-

Radius of gyration: 15.21 Å; chains: 1; bounding box: 36×36×39 Å